Protein AF-A0A2P4XGN2-F1 (afdb_monomer_lite)

pLDDT: mean 80.54, std 13.46, range [43.53, 94.44]

Radius of gyration: 14.28 Å; chains: 1; bounding box: 38×36×32 Å

Foldseek 3Di:
DPCQPDVVDLFNDKDWDQDPPPRDIDIDGHNDPVCNLVVVVVVQVVVCVVVVDHAQEDEDADPDDDVVSVVVCVVRNHHYHHCVPPNPVPCPRVVVVD

Secondary structure (DSSP, 8-state):
--TTT---SS-SEEEEEE-TTT--EEEEEESSTTHHHHHHHHHHHHHHHHHTS---EEEE--SS--HHHHHHHHHTTPEEEEGGGT-GGG-HHHHHH-

Organism: NCBI:txid4796

Sequence (98 aa):
MDPGKHNRTRFTQILVVVDGFSRLIRTYPLKDKKATNGKLLQYIAWAERQMERKVKCVCLMVEESSGEMEAWYNLHGVEFVDLSKGASSLNLAERAIQ

Structure (mmCIF, N/CA/C/O backbone):
data_AF-A0A2P4XGN2-F1
#
_entry.id   AF-A0A2P4XGN2-F1
#
loop_
_atom_site.group_PDB
_atom_site.id
_atom_site.type_symbol
_atom_site.label_atom_id
_atom_site.label_alt_id
_atom_site.label_comp_id
_atom_site.label_asym_id
_atom_site.label_entity_id
_atom_site.label_seq_id
_atom_site.pdbx_PDB_ins_code
_atom_site.Cartn_x
_atom_site.Cartn_y
_atom_site.Cartn_z
_atom_site.occupancy
_atom_site.B_iso_or_equiv
_atom_site.auth_seq_id
_atom_site.auth_comp_id
_atom_site.auth_asym_id
_atom_site.auth_atom_id
_atom_site.pdbx_PDB_model_num
ATOM 1 N N . MET A 1 1 ? 22.289 -22.305 -9.069 1.00 43.53 1 MET A N 1
ATOM 2 C CA . MET A 1 1 ? 21.225 -21.638 -9.847 1.00 43.53 1 MET A CA 1
ATOM 3 C C . MET A 1 1 ? 20.880 -20.370 -9.096 1.00 43.53 1 MET A C 1
ATOM 5 O O . MET A 1 1 ? 20.372 -20.485 -7.995 1.00 43.53 1 MET A O 1
ATOM 9 N N . ASP A 1 2 ? 21.251 -19.204 -9.618 1.00 44.19 2 ASP A N 1
ATOM 10 C CA . ASP A 1 2 ? 20.850 -17.913 -9.047 1.00 44.19 2 ASP A CA 1
ATOM 11 C C . ASP A 1 2 ? 19.485 -17.549 -9.660 1.00 44.19 2 ASP A C 1
ATOM 13 O O . ASP A 1 2 ? 19.436 -17.274 -10.868 1.00 44.19 2 ASP A O 1
ATOM 17 N N . PRO A 1 3 ? 18.374 -17.618 -8.898 1.00 51.94 3 PRO A N 1
ATOM 18 C CA . PRO A 1 3 ? 17.035 -17.345 -9.420 1.00 51.94 3 PRO A CA 1
ATOM 19 C C . PRO A 1 3 ? 16.908 -15.926 -9.991 1.00 51.94 3 PRO A C 1
ATOM 21 O O . PRO A 1 3 ? 16.083 -15.697 -10.875 1.00 51.94 3 PRO A O 1
ATOM 24 N N . GLY A 1 4 ? 17.755 -14.988 -9.543 1.00 54.09 4 GLY A N 1
ATOM 25 C CA . GLY A 1 4 ? 17.763 -13.605 -10.017 1.00 54.09 4 GLY A CA 1
ATOM 26 C C . GLY A 1 4 ? 18.380 -13.425 -11.407 1.00 54.09 4 GLY A C 1
ATOM 27 O O . GLY A 1 4 ? 17.965 -12.539 -12.149 1.00 54.09 4 GLY A O 1
ATOM 28 N N . LYS A 1 5 ? 19.331 -14.281 -11.809 1.00 55.03 5 LYS A N 1
ATOM 29 C CA . LYS A 1 5 ? 20.078 -14.115 -13.075 1.00 55.03 5 LYS A CA 1
ATOM 30 C C . LYS A 1 5 ? 19.410 -14.726 -14.306 1.00 55.03 5 LYS A C 1
ATOM 32 O O . LYS A 1 5 ? 19.801 -14.403 -15.422 1.00 55.03 5 LYS A O 1
ATOM 37 N N . HIS A 1 6 ? 18.418 -15.599 -14.125 1.00 57.00 6 HIS A N 1
ATOM 38 C CA . HIS A 1 6 ? 17.772 -16.329 -15.226 1.00 57.00 6 HIS A CA 1
ATOM 39 C C . HIS A 1 6 ? 16.245 -16.334 -15.123 1.00 57.00 6 HIS A C 1
ATOM 41 O O . HIS A 1 6 ? 15.589 -17.276 -15.575 1.00 57.00 6 HIS A O 1
ATOM 47 N N . ASN A 1 7 ? 15.656 -15.292 -14.535 1.00 62.88 7 ASN A N 1
ATOM 48 C CA . ASN A 1 7 ? 14.213 -15.138 -14.568 1.00 62.88 7 ASN A CA 1
ATOM 49 C C . ASN A 1 7 ? 13.793 -14.871 -16.028 1.00 62.88 7 ASN A C 1
ATOM 51 O O . ASN A 1 7 ? 13.947 -13.766 -16.536 1.00 62.88 7 ASN A O 1
ATOM 55 N N . ARG A 1 8 ? 13.286 -15.892 -16.738 1.00 77.25 8 ARG A N 1
ATOM 56 C CA . ARG A 1 8 ? 12.808 -15.806 -18.140 1.00 77.25 8 ARG A CA 1
ATOM 57 C C . ARG A 1 8 ? 11.523 -14.977 -18.287 1.00 77.25 8 ARG A C 1
ATOM 59 O O . ARG A 1 8 ? 10.822 -15.077 -19.292 1.00 77.25 8 ARG A O 1
ATOM 66 N N . THR A 1 9 ? 11.175 -14.194 -17.272 1.00 81.56 9 THR A N 1
ATOM 67 C CA . THR A 1 9 ? 10.023 -13.303 -17.286 1.00 81.56 9 THR A CA 1
ATOM 68 C C . THR A 1 9 ? 10.479 -11.870 -17.521 1.00 81.56 9 THR A C 1
ATOM 70 O O . THR A 1 9 ? 11.606 -11.482 -17.239 1.00 81.56 9 THR A O 1
ATOM 73 N N . ARG A 1 10 ? 9.562 -11.048 -18.026 1.00 84.75 10 ARG A N 1
ATOM 74 C CA . ARG A 1 10 ? 9.775 -9.603 -18.201 1.00 84.75 10 ARG A CA 1
ATOM 75 C C . ARG A 1 10 ? 9.695 -8.804 -16.892 1.00 84.75 10 ARG A C 1
ATOM 77 O O . ARG A 1 10 ? 9.673 -7.578 -16.947 1.00 84.75 10 ARG A O 1
ATOM 84 N N . PHE A 1 11 ? 9.514 -9.475 -15.755 1.00 88.25 11 PHE A N 1
ATOM 85 C CA . PHE A 1 11 ? 9.300 -8.846 -14.457 1.00 88.25 11 PHE A CA 1
ATOM 86 C C . PHE A 1 11 ? 10.581 -8.932 -13.638 1.00 88.25 11 PHE A C 1
ATOM 88 O O . PHE A 1 11 ? 11.206 -9.985 -13.551 1.00 88.25 11 PHE A O 1
ATOM 95 N N . THR A 1 12 ? 10.960 -7.811 -13.043 1.00 86.88 12 THR A N 1
ATOM 96 C CA . THR A 1 12 ? 12.217 -7.655 -12.303 1.00 86.88 12 THR A CA 1
ATOM 97 C C . THR A 1 12 ? 12.019 -7.806 -10.798 1.00 86.88 12 THR A C 1
ATOM 99 O O . THR A 1 12 ? 12.978 -8.051 -10.078 1.00 86.88 12 THR A O 1
ATOM 102 N N . GLN A 1 13 ? 10.776 -7.698 -10.322 1.00 85.94 13 GLN A N 1
ATOM 103 C CA . GLN A 1 13 ? 10.417 -7.785 -8.906 1.00 85.94 13 GLN A CA 1
ATOM 104 C C . GLN A 1 13 ? 8.933 -8.154 -8.741 1.00 85.94 13 GLN A C 1
ATOM 106 O O . GLN A 1 13 ? 8.135 -8.063 -9.683 1.00 85.94 13 GLN A O 1
ATOM 111 N N . ILE A 1 14 ? 8.552 -8.495 -7.512 1.00 87.44 14 ILE A N 1
ATOM 112 C CA . ILE A 1 14 ? 7.166 -8.739 -7.116 1.00 87.44 14 ILE A CA 1
ATOM 113 C C . ILE A 1 14 ? 6.849 -7.830 -5.930 1.00 87.44 14 ILE A C 1
ATOM 115 O O . ILE A 1 14 ? 7.538 -7.873 -4.917 1.00 87.44 14 ILE A O 1
ATOM 119 N N . LEU A 1 15 ? 5.792 -7.027 -6.050 1.00 88.62 15 LEU A N 1
ATOM 120 C CA . LEU A 1 15 ? 5.196 -6.342 -4.907 1.00 88.62 15 LEU A CA 1
ATOM 121 C C . LEU A 1 15 ? 4.202 -7.291 -4.239 1.00 88.62 15 LEU A C 1
ATOM 123 O O . LEU A 1 15 ? 3.251 -7.740 -4.881 1.00 88.62 15 LEU A O 1
ATOM 127 N N . VAL A 1 16 ? 4.410 -7.564 -2.957 1.00 89.75 16 VAL A N 1
ATOM 128 C CA . VAL A 1 16 ? 3.494 -8.347 -2.125 1.00 89.75 16 VAL A CA 1
ATOM 129 C C . VAL A 1 16 ? 2.782 -7.396 -1.174 1.00 89.75 16 VAL A C 1
ATOM 131 O O . VAL A 1 16 ? 3.420 -6.661 -0.428 1.00 89.75 16 VAL A O 1
ATOM 134 N N . VAL A 1 17 ? 1.453 -7.402 -1.219 1.00 91.00 17 VAL A N 1
ATOM 135 C CA . VAL A 1 17 ? 0.592 -6.637 -0.320 1.00 91.00 17 VAL A CA 1
ATOM 136 C C . VAL A 1 17 ? -0.149 -7.618 0.569 1.00 91.00 17 VAL A C 1
ATOM 138 O O . VAL A 1 17 ? -0.836 -8.510 0.069 1.00 91.00 17 VAL A O 1
ATOM 141 N N . VAL A 1 18 ? -0.019 -7.439 1.881 1.00 91.06 18 VAL A N 1
ATOM 142 C CA . VAL A 1 18 ? -0.773 -8.201 2.877 1.00 91.06 18 VAL A CA 1
ATOM 143 C C . VAL A 1 18 ? -1.767 -7.270 3.543 1.00 91.06 18 VAL A C 1
ATOM 145 O O . VAL A 1 18 ? -1.390 -6.282 4.171 1.00 91.06 18 VAL A O 1
ATOM 148 N N . ASP A 1 19 ? -3.046 -7.593 3.412 1.00 90.25 19 ASP A N 1
ATOM 149 C CA . ASP A 1 19 ? -4.113 -6.835 4.039 1.00 90.25 19 ASP A CA 1
ATOM 150 C C . ASP A 1 19 ? -4.164 -7.118 5.545 1.00 90.25 19 ASP A C 1
ATOM 152 O O . ASP A 1 19 ? -4.442 -8.239 5.978 1.00 90.25 19 ASP A O 1
ATOM 156 N N . GLY A 1 20 ? -3.906 -6.098 6.363 1.00 87.75 20 GLY A N 1
ATOM 157 C CA . GLY A 1 20 ? -3.902 -6.244 7.819 1.00 87.75 20 GLY A CA 1
ATOM 158 C C . GLY A 1 20 ? -5.269 -6.608 8.414 1.00 87.75 20 GLY A C 1
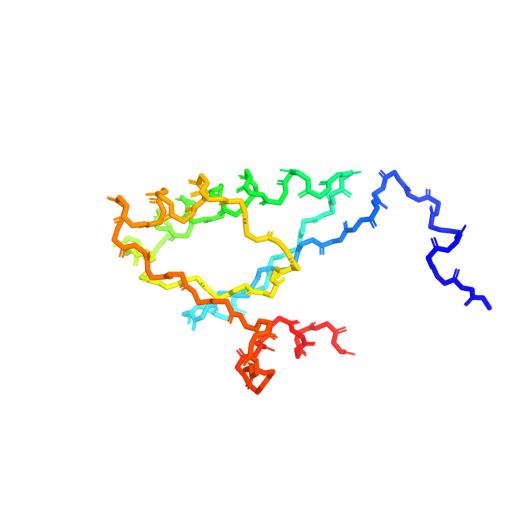ATOM 159 O O . GLY A 1 20 ? -5.316 -7.181 9.502 1.00 87.75 20 GLY A O 1
ATOM 160 N N . PHE A 1 21 ? -6.368 -6.311 7.711 1.00 86.94 21 PHE A N 1
ATOM 161 C CA . PHE A 1 21 ? -7.728 -6.572 8.180 1.00 86.94 21 PHE A CA 1
ATOM 162 C C . PHE A 1 21 ? -8.238 -7.940 7.715 1.00 86.94 21 PHE A C 1
ATOM 164 O O . PHE A 1 21 ? -8.592 -8.784 8.534 1.00 86.94 21 PHE A O 1
ATOM 171 N N . SER A 1 22 ? -8.242 -8.178 6.405 1.00 88.50 22 SER A N 1
ATOM 172 C CA . SER A 1 22 ? -8.792 -9.394 5.790 1.00 88.50 22 SER A CA 1
ATOM 173 C C . SER A 1 22 ? -7.806 -10.552 5.686 1.00 88.50 22 SER A C 1
ATOM 175 O O . SER A 1 22 ? -8.217 -11.661 5.357 1.00 88.50 22 SER A O 1
ATOM 177 N N . ARG A 1 23 ? -6.510 -10.311 5.929 1.00 88.69 23 ARG A N 1
ATOM 178 C CA . ARG A 1 23 ? -5.416 -11.267 5.676 1.00 88.69 23 ARG A CA 1
ATOM 179 C C . ARG A 1 23 ? -5.289 -11.694 4.211 1.00 88.69 23 ARG A C 1
ATOM 181 O O . ARG A 1 23 ? -4.552 -12.632 3.916 1.00 88.69 23 ARG A O 1
ATOM 188 N N . LEU A 1 24 ? -5.957 -10.997 3.289 1.00 90.19 24 LEU A N 1
ATOM 189 C CA . LEU A 1 24 ? -5.801 -11.229 1.861 1.00 90.19 24 LEU A CA 1
ATOM 190 C C . LEU A 1 24 ? -4.377 -10.868 1.432 1.00 90.19 24 LEU A C 1
ATOM 192 O O . LEU A 1 24 ? -3.886 -9.776 1.717 1.00 90.19 24 LEU A O 1
ATOM 196 N N . ILE A 1 25 ? -3.739 -11.779 0.704 1.00 91.62 25 ILE A N 1
ATOM 197 C CA . ILE A 1 25 ? -2.433 -11.549 0.093 1.00 91.62 25 ILE A CA 1
ATOM 198 C C . ILE A 1 25 ? -2.655 -11.280 -1.392 1.00 91.62 25 ILE A C 1
ATOM 200 O O . ILE A 1 25 ? -3.284 -12.077 -2.092 1.00 91.62 25 ILE A O 1
ATOM 204 N N . ARG A 1 26 ? -2.134 -10.156 -1.886 1.00 93.12 26 ARG A N 1
ATOM 205 C CA . ARG A 1 26 ? -2.089 -9.846 -3.318 1.00 93.12 26 ARG A CA 1
ATOM 206 C C . ARG A 1 26 ? -0.659 -9.662 -3.781 1.00 93.12 26 ARG A C 1
ATOM 208 O O . ARG A 1 26 ? 0.122 -8.960 -3.148 1.00 93.12 26 ARG A O 1
ATOM 215 N N . THR A 1 27 ? -0.341 -10.255 -4.924 1.00 92.44 27 THR A N 1
ATOM 216 C CA . THR A 1 27 ? 0.974 -10.140 -5.550 1.00 92.44 27 THR A CA 1
ATOM 217 C C . THR A 1 27 ? 0.864 -9.435 -6.896 1.00 92.44 27 THR A C 1
ATOM 219 O O . THR A 1 27 ? -0.057 -9.665 -7.682 1.00 92.44 27 THR A O 1
ATOM 222 N N . TYR A 1 28 ? 1.815 -8.545 -7.162 1.00 91.75 28 TYR A N 1
ATOM 223 C CA . TYR A 1 28 ? 1.891 -7.766 -8.389 1.00 91.75 28 TYR A CA 1
ATOM 224 C C . TYR A 1 28 ? 3.277 -7.942 -9.008 1.00 91.75 28 TYR A C 1
ATOM 226 O O . TYR A 1 28 ? 4.249 -7.400 -8.483 1.00 91.75 28 TYR A O 1
ATOM 234 N N . PRO A 1 29 ? 3.398 -8.668 -10.131 1.00 91.31 29 PRO A N 1
ATOM 235 C CA . PRO A 1 29 ? 4.633 -8.704 -10.903 1.00 91.31 29 PRO A CA 1
ATOM 236 C C . PRO A 1 29 ? 4.900 -7.325 -11.517 1.00 91.31 29 PRO A C 1
ATOM 238 O O . PRO A 1 29 ? 4.055 -6.787 -12.240 1.00 91.31 29 PRO A O 1
ATOM 241 N N . LEU A 1 30 ? 6.068 -6.742 -11.245 1.00 89.75 30 LEU A N 1
ATOM 242 C CA . LEU A 1 30 ? 6.426 -5.401 -11.711 1.00 89.75 30 LEU A CA 1
ATOM 243 C C . LEU A 1 30 ? 7.622 -5.454 -12.662 1.00 89.75 30 LEU A C 1
ATOM 245 O O . LEU A 1 30 ? 8.534 -6.263 -12.507 1.00 89.75 30 LEU A O 1
ATOM 249 N N . LYS A 1 31 ? 7.609 -4.569 -13.662 1.00 88.94 31 LYS A N 1
ATOM 250 C CA . LYS A 1 31 ? 8.724 -4.397 -14.606 1.00 88.94 31 LYS A CA 1
ATOM 251 C C . LYS A 1 31 ? 9.788 -3.410 -14.099 1.00 88.94 31 LYS A C 1
ATOM 253 O O . LYS A 1 31 ? 10.933 -3.503 -14.520 1.00 88.94 31 LYS A O 1
ATOM 258 N N . ASP A 1 32 ? 9.405 -2.480 -13.220 1.00 84.81 32 ASP A N 1
ATOM 259 C CA . ASP A 1 32 ? 10.245 -1.387 -12.704 1.00 84.81 32 ASP A CA 1
ATOM 260 C C . ASP A 1 32 ? 9.828 -1.027 -11.261 1.00 84.81 32 ASP A C 1
ATOM 262 O O . ASP A 1 32 ? 8.627 -1.019 -10.964 1.00 84.81 32 ASP A O 1
ATOM 266 N N . LYS A 1 33 ? 10.795 -0.732 -10.371 1.00 81.00 33 LYS A N 1
ATOM 267 C CA . LYS A 1 33 ? 10.621 -0.269 -8.969 1.00 81.00 33 LYS A CA 1
ATOM 268 C C . LYS A 1 33 ? 9.697 0.942 -8.872 1.00 81.00 33 LYS A C 1
ATOM 270 O O . LYS A 1 33 ? 8.880 1.012 -7.960 1.00 81.00 33 LYS A O 1
ATOM 275 N N . LYS A 1 34 ? 9.714 1.828 -9.868 1.00 83.75 34 LYS A N 1
ATOM 276 C CA . LYS A 1 34 ? 8.836 3.008 -9.929 1.00 83.75 34 LYS A CA 1
ATOM 277 C C . LYS A 1 34 ? 7.346 2.656 -10.021 1.00 83.75 34 LYS A C 1
ATOM 279 O O . LYS A 1 34 ? 6.501 3.441 -9.599 1.00 83.75 34 LYS A O 1
ATOM 284 N N . ALA A 1 35 ? 6.999 1.468 -10.527 1.00 86.38 35 ALA A N 1
ATOM 285 C CA . ALA A 1 35 ? 5.606 1.032 -10.644 1.00 86.38 35 ALA A CA 1
ATOM 286 C C . ALA A 1 35 ? 4.963 0.652 -9.295 1.00 86.38 35 ALA A C 1
ATOM 288 O O . ALA A 1 35 ? 3.734 0.562 -9.216 1.00 86.38 35 ALA A O 1
ATOM 289 N N . THR A 1 36 ? 5.767 0.441 -8.246 1.00 86.12 36 THR A N 1
ATOM 290 C CA . THR A 1 36 ? 5.307 0.058 -6.903 1.00 86.12 36 THR A CA 1
ATOM 291 C C . THR A 1 36 ? 4.287 1.047 -6.356 1.00 86.12 36 THR A C 1
ATOM 293 O O . THR A 1 36 ? 3.203 0.639 -5.940 1.00 86.12 36 THR A O 1
ATOM 296 N N . ASN A 1 37 ? 4.580 2.348 -6.446 1.00 87.00 37 ASN A N 1
ATOM 297 C CA . ASN A 1 37 ? 3.727 3.380 -5.866 1.00 87.00 37 ASN A CA 1
ATOM 298 C C . ASN A 1 37 ? 2.331 3.394 -6.494 1.00 87.00 37 ASN A C 1
ATOM 300 O O . ASN A 1 37 ? 1.321 3.332 -5.795 1.00 87.00 37 ASN A O 1
ATOM 304 N N . GLY A 1 38 ? 2.268 3.380 -7.828 1.00 89.12 38 GLY A N 1
ATOM 305 C CA . GLY A 1 38 ? 0.995 3.334 -8.546 1.00 89.12 38 GLY A CA 1
ATOM 306 C C . GLY A 1 38 ? 0.174 2.087 -8.209 1.00 89.12 38 GLY A C 1
ATOM 307 O O . GLY A 1 38 ? -1.051 2.160 -8.119 1.00 89.12 38 GLY A O 1
ATOM 308 N N . LYS A 1 39 ? 0.829 0.942 -7.974 1.00 91.25 39 LYS A N 1
ATOM 309 C CA . LYS A 1 39 ? 0.144 -0.301 -7.591 1.00 91.25 39 LYS A CA 1
ATOM 310 C C . LYS A 1 39 ? -0.361 -0.289 -6.154 1.00 91.25 39 LYS A C 1
ATOM 312 O O . LYS A 1 39 ? -1.473 -0.759 -5.923 1.00 91.25 39 LYS A O 1
ATOM 317 N N . LEU A 1 40 ? 0.392 0.292 -5.225 1.00 90.00 40 LEU A N 1
ATOM 318 C CA . LEU A 1 40 ? -0.054 0.499 -3.847 1.00 90.00 40 LEU A CA 1
ATOM 319 C C . LEU A 1 40 ? -1.280 1.407 -3.777 1.00 90.00 40 LEU A C 1
ATOM 321 O O . LEU A 1 40 ? -2.272 1.027 -3.164 1.00 90.00 40 LEU A O 1
ATOM 325 N N . LEU A 1 41 ? -1.267 2.548 -4.470 1.00 91.25 41 LEU A N 1
ATOM 326 C CA . LEU A 1 41 ? -2.420 3.456 -4.506 1.00 91.25 41 LEU A CA 1
ATOM 327 C C . LEU A 1 41 ? -3.658 2.787 -5.123 1.00 91.25 41 LEU A C 1
ATOM 329 O O . LEU A 1 41 ? -4.765 2.923 -4.604 1.00 91.25 41 LEU A O 1
ATOM 333 N N . GLN A 1 42 ? -3.473 2.006 -6.195 1.00 93.69 42 GLN A N 1
ATOM 334 C CA . GLN A 1 42 ? -4.548 1.194 -6.777 1.00 93.69 42 GLN A CA 1
ATOM 335 C C . GLN A 1 42 ? -5.101 0.171 -5.778 1.00 93.69 42 GLN A C 1
ATOM 337 O O . GLN A 1 42 ? -6.316 -0.022 -5.717 1.00 93.69 42 GLN A O 1
ATOM 342 N N . TYR A 1 43 ? -4.230 -0.479 -5.000 1.00 93.19 43 TYR A N 1
ATOM 343 C CA . TYR A 1 43 ? -4.655 -1.419 -3.969 1.00 93.19 43 TYR A CA 1
ATOM 344 C C . TYR A 1 43 ? -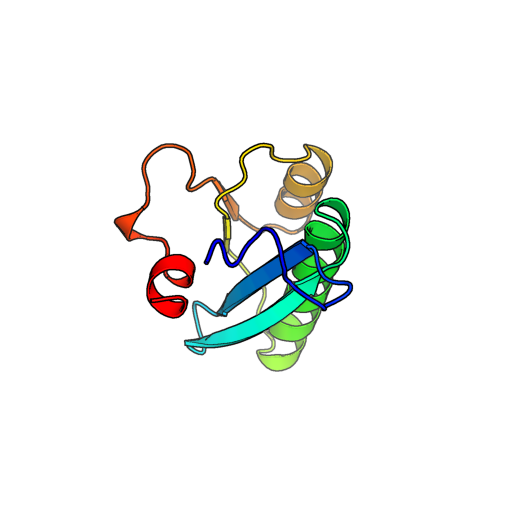5.434 -0.716 -2.856 1.00 93.19 43 TYR A C 1
ATOM 346 O O . TYR A 1 43 ? -6.517 -1.179 -2.516 1.00 93.19 43 TYR A O 1
ATOM 354 N N . ILE A 1 44 ? -4.931 0.409 -2.337 1.00 92.94 44 ILE A N 1
ATOM 355 C CA . ILE A 1 44 ? -5.598 1.197 -1.290 1.00 92.94 44 ILE A CA 1
ATOM 356 C C . ILE A 1 44 ? -7.002 1.583 -1.754 1.00 92.94 44 ILE A C 1
ATOM 358 O O . ILE A 1 44 ? -7.978 1.263 -1.084 1.00 92.94 44 ILE A O 1
ATOM 362 N N . ALA A 1 45 ? -7.130 2.164 -2.950 1.00 93.62 45 ALA A N 1
ATOM 363 C CA . ALA A 1 45 ? -8.430 2.543 -3.498 1.00 93.62 45 ALA A CA 1
ATOM 364 C C . ALA A 1 45 ? -9.382 1.346 -3.670 1.00 93.62 45 ALA A C 1
ATOM 366 O O . ALA A 1 45 ? -10.589 1.485 -3.476 1.00 93.62 45 ALA A O 1
ATOM 367 N N . TRP A 1 46 ? -8.865 0.169 -4.039 1.00 94.44 46 TRP A N 1
ATOM 368 C CA . TRP A 1 46 ? -9.662 -1.056 -4.097 1.00 94.44 46 TRP A CA 1
ATOM 369 C C . TRP A 1 46 ? -10.102 -1.507 -2.697 1.00 94.44 46 TRP A C 1
ATOM 371 O O . TRP A 1 46 ? -11.291 -1.740 -2.495 1.00 94.44 46 TRP A O 1
ATOM 381 N N . ALA A 1 47 ? -9.185 -1.577 -1.731 1.00 93.12 47 ALA A N 1
ATOM 382 C CA . ALA A 1 47 ? -9.458 -2.030 -0.369 1.00 93.12 47 ALA A CA 1
ATOM 383 C C . ALA A 1 47 ? -10.495 -1.139 0.329 1.00 93.12 47 ALA A C 1
ATOM 385 O O . ALA A 1 47 ? -11.441 -1.650 0.928 1.00 93.12 47 ALA A O 1
ATOM 386 N N . GLU A 1 48 ? -10.382 0.183 0.168 1.00 93.69 48 GLU A N 1
ATOM 387 C CA . GLU A 1 48 ? -11.344 1.132 0.733 1.00 93.69 48 GLU A CA 1
ATOM 388 C C . GLU A 1 48 ? -12.757 0.936 0.183 1.00 93.69 48 GLU A C 1
ATOM 390 O O . GLU A 1 48 ? -13.728 1.008 0.934 1.00 93.69 48 GLU A O 1
ATOM 395 N N . ARG A 1 49 ? -12.877 0.649 -1.119 1.00 93.69 49 ARG A N 1
ATOM 396 C CA . ARG A 1 49 ? -14.171 0.377 -1.760 1.00 93.69 49 ARG A CA 1
ATOM 397 C C . ARG A 1 49 ? -14.763 -0.957 -1.333 1.00 93.69 49 ARG A C 1
ATOM 399 O O . ARG A 1 49 ? -15.973 -1.061 -1.223 1.00 93.69 49 ARG A O 1
ATOM 406 N N . GLN A 1 50 ? -13.936 -1.984 -1.149 1.00 91.12 50 GLN A N 1
ATOM 407 C CA . GLN A 1 50 ? -14.426 -3.311 -0.766 1.00 91.12 50 GLN A CA 1
ATOM 408 C C . GLN A 1 50 ? -14.903 -3.369 0.678 1.00 91.12 50 GLN A C 1
ATOM 410 O O . GLN A 1 50 ? -15.842 -4.095 0.977 1.00 91.12 50 GLN A O 1
ATOM 415 N N . MET A 1 51 ? -14.230 -2.640 1.565 1.00 86.31 51 MET A N 1
ATOM 416 C CA . MET A 1 51 ? -14.482 -2.712 3.001 1.00 86.31 51 MET A CA 1
ATOM 417 C C . MET A 1 51 ? -15.331 -1.553 3.520 1.00 86.31 51 MET A C 1
ATOM 419 O O . MET A 1 51 ? -15.593 -1.515 4.718 1.00 86.31 51 MET A O 1
ATOM 423 N N . GLU A 1 52 ? -15.687 -0.591 2.658 1.00 89.88 52 GLU A N 1
ATOM 424 C CA . GLU A 1 52 ? -16.335 0.686 3.011 1.00 89.88 52 GLU A CA 1
ATOM 425 C C . GLU A 1 52 ? -15.631 1.408 4.175 1.00 89.88 52 GLU A C 1
ATOM 427 O O . GLU A 1 52 ? -16.236 2.079 5.012 1.00 89.88 52 GLU A O 1
ATOM 432 N N . ARG A 1 53 ? -14.305 1.246 4.255 1.00 89.50 53 ARG A N 1
ATOM 433 C CA . ARG A 1 53 ? -13.470 1.715 5.364 1.00 89.50 53 ARG A CA 1
ATOM 434 C C . ARG A 1 53 ? -12.165 2.273 4.839 1.00 89.50 53 ARG A C 1
ATOM 436 O O . ARG A 1 53 ? -11.519 1.665 3.995 1.00 89.50 53 ARG A O 1
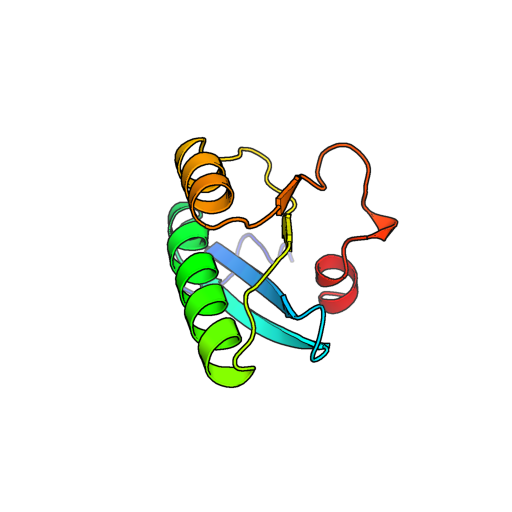ATOM 443 N N . LYS A 1 54 ? -11.752 3.409 5.393 1.00 92.62 54 LYS A N 1
ATOM 444 C CA . LYS A 1 54 ? -10.473 4.038 5.063 1.00 92.62 54 LYS A CA 1
ATOM 445 C C . LYS A 1 54 ? -9.293 3.199 5.533 1.00 92.62 54 LYS A C 1
ATOM 447 O O . LYS A 1 54 ? -9.303 2.679 6.655 1.00 92.62 54 LYS A O 1
ATOM 452 N N . VAL A 1 55 ? -8.272 3.103 4.684 1.00 92.19 55 VAL A N 1
ATOM 453 C CA . VAL A 1 55 ? -6.977 2.555 5.092 1.00 92.19 55 VAL A CA 1
ATOM 454 C C . VAL A 1 55 ? -6.344 3.562 6.043 1.00 92.19 55 VAL A C 1
ATOM 456 O O . VAL A 1 55 ? -6.290 4.746 5.742 1.00 92.19 55 VAL A O 1
ATOM 459 N N . LYS A 1 56 ? -5.904 3.100 7.214 1.00 92.81 56 LYS A N 1
ATOM 460 C CA . LYS A 1 56 ? -5.330 3.979 8.245 1.00 92.81 56 LYS A CA 1
ATOM 461 C C . LYS A 1 56 ? -3.813 3.953 8.295 1.00 92.81 56 LYS A C 1
ATOM 463 O O . LYS A 1 56 ? -3.222 4.909 8.767 1.00 92.81 56 LYS A O 1
ATOM 468 N N . CYS A 1 57 ? -3.203 2.854 7.868 1.00 89.75 57 CYS A N 1
ATOM 469 C CA . CYS A 1 57 ? -1.781 2.620 8.041 1.00 89.75 57 CYS A CA 1
ATOM 470 C C . CYS A 1 57 ? -1.251 1.784 6.877 1.00 89.75 57 CYS A C 1
ATOM 472 O O . CYS A 1 57 ? -1.902 0.825 6.448 1.00 89.75 57 CYS A O 1
ATOM 474 N N . VAL A 1 58 ? -0.077 2.155 6.377 1.00 88.81 58 VAL A N 1
ATOM 475 C CA . VAL A 1 58 ? 0.691 1.408 5.386 1.00 88.81 58 VAL A CA 1
ATOM 476 C C . VAL A 1 58 ? 2.092 1.192 5.939 1.00 88.81 58 VAL A C 1
ATOM 478 O O . VAL A 1 58 ? 2.832 2.147 6.163 1.00 88.81 58 VAL A O 1
ATOM 481 N N . CYS A 1 59 ? 2.465 -0.075 6.106 1.00 85.62 59 CYS A N 1
ATOM 482 C CA . CYS A 1 59 ? 3.810 -0.468 6.504 1.00 85.62 59 CYS A CA 1
ATOM 483 C C . CYS A 1 59 ? 4.579 -0.962 5.278 1.00 85.62 59 CYS A C 1
ATOM 485 O O . CYS A 1 59 ? 4.135 -1.899 4.610 1.00 85.62 59 CYS A O 1
ATOM 487 N N . LEU A 1 60 ? 5.727 -0.358 4.978 1.00 80.38 60 LEU A N 1
ATOM 488 C CA . LEU A 1 60 ? 6.569 -0.742 3.844 1.00 80.38 60 LEU A CA 1
ATOM 489 C C . LEU A 1 60 ? 8.031 -0.797 4.270 1.00 80.38 60 LEU A C 1
ATOM 491 O O . LEU A 1 60 ? 8.503 0.047 5.023 1.00 80.38 60 LEU A O 1
ATOM 495 N N . MET A 1 61 ? 8.760 -1.773 3.736 1.00 74.56 61 MET A N 1
ATOM 496 C CA . MET A 1 61 ? 10.217 -1.765 3.757 1.00 74.56 61 MET A CA 1
ATOM 497 C C . MET A 1 61 ? 10.688 -1.143 2.444 1.00 74.56 61 MET A C 1
ATOM 499 O O . MET A 1 61 ? 10.661 -1.790 1.396 1.00 74.56 61 MET A O 1
ATOM 503 N N . VAL A 1 62 ? 11.047 0.136 2.482 1.00 67.19 62 VAL A N 1
ATOM 504 C CA . VAL A 1 62 ? 11.595 0.852 1.326 1.00 67.19 62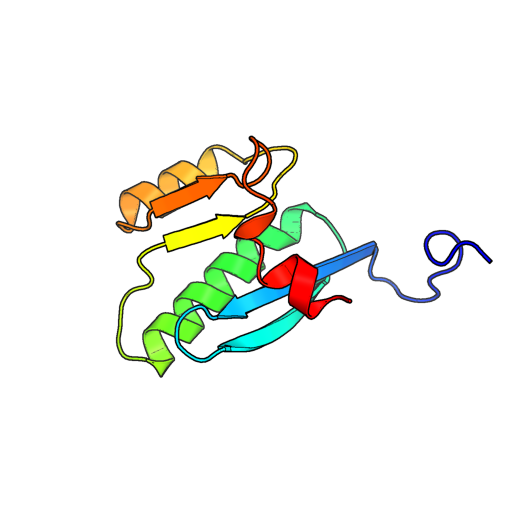 VAL A CA 1
ATOM 505 C C . VAL A 1 62 ? 13.040 1.213 1.625 1.00 67.19 62 VAL A C 1
ATOM 507 O O . VAL A 1 62 ? 13.332 1.765 2.674 1.00 67.19 62 VAL A O 1
ATOM 510 N N . GLU A 1 63 ? 13.942 0.916 0.690 1.00 58.16 63 GLU A N 1
ATOM 511 C CA . GLU A 1 63 ? 15.319 1.432 0.745 1.00 58.16 63 GLU A CA 1
ATOM 512 C C . GLU A 1 63 ? 15.360 2.949 0.512 1.00 58.16 63 GLU A C 1
ATOM 514 O O . GLU A 1 63 ? 16.243 3.625 1.022 1.00 58.16 63 GLU A O 1
ATOM 519 N N . GLU A 1 64 ? 14.384 3.485 -0.231 1.00 54.25 64 GLU A N 1
ATOM 520 C CA . GLU A 1 64 ? 14.184 4.918 -0.446 1.00 54.25 64 GLU A CA 1
ATOM 521 C C . GLU A 1 64 ? 12.680 5.208 -0.514 1.00 54.25 64 GLU A C 1
ATOM 523 O O . GLU A 1 64 ? 11.974 4.694 -1.390 1.00 54.25 64 GLU A O 1
ATOM 528 N N . SER A 1 65 ? 12.168 6.022 0.412 1.00 58.31 65 SER A N 1
ATOM 529 C CA . SER A 1 65 ? 10.825 6.586 0.298 1.00 58.31 65 SER A CA 1
ATOM 530 C C . SER A 1 65 ? 10.859 7.744 -0.703 1.00 58.31 65 SER A C 1
ATOM 532 O O . SER A 1 65 ? 11.643 8.683 -0.577 1.00 58.31 65 SER A O 1
ATOM 534 N N . SER A 1 66 ? 9.999 7.717 -1.726 1.00 64.00 66 SER A N 1
ATOM 535 C CA . SER A 1 66 ? 9.773 8.932 -2.514 1.00 64.00 66 SER A CA 1
ATOM 536 C C . SER A 1 66 ? 8.970 9.903 -1.648 1.00 64.00 66 SER A C 1
ATOM 538 O O . SER A 1 66 ? 7.843 9.564 -1.280 1.00 64.00 66 SER A O 1
ATOM 540 N N . GLY A 1 67 ? 9.490 11.098 -1.358 1.00 70.06 67 GLY A N 1
ATOM 541 C CA . GLY A 1 67 ? 8.783 12.100 -0.538 1.00 70.06 67 GLY A CA 1
ATOM 542 C C . GLY A 1 67 ? 7.367 12.438 -1.040 1.00 70.06 67 GLY A C 1
ATOM 543 O O . GLY A 1 67 ? 6.488 12.779 -0.254 1.00 70.06 67 GLY A O 1
ATOM 544 N N . GLU A 1 68 ? 7.100 12.245 -2.335 1.00 75.56 68 GLU A N 1
ATOM 545 C CA . GLU A 1 68 ? 5.766 12.378 -2.941 1.00 75.56 68 GLU A CA 1
ATOM 546 C C . GLU A 1 68 ? 4.720 11.414 -2.349 1.00 75.56 68 GLU A C 1
ATOM 548 O O . GLU A 1 68 ? 3.559 11.782 -2.174 1.00 75.56 68 GLU A O 1
ATOM 553 N N . MET A 1 69 ? 5.122 10.183 -2.017 1.00 79.38 69 MET A N 1
ATOM 554 C CA . MET A 1 69 ? 4.232 9.175 -1.427 1.00 79.38 69 MET A CA 1
ATOM 555 C C . MET A 1 69 ? 3.867 9.539 0.007 1.00 79.38 69 MET A C 1
ATOM 557 O O . MET A 1 69 ? 2.708 9.443 0.396 1.00 79.38 69 MET A O 1
ATOM 561 N N . GLU A 1 70 ? 4.849 10.000 0.775 1.00 81.00 70 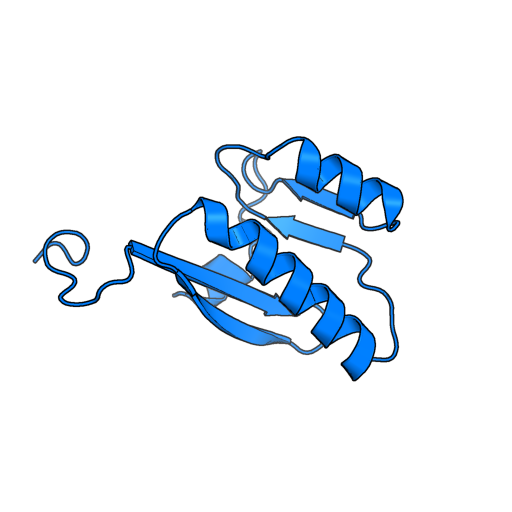GLU A N 1
ATOM 562 C CA . GLU A 1 70 ? 4.644 10.439 2.152 1.00 81.00 70 GLU A CA 1
ATOM 563 C C . GLU A 1 70 ? 3.690 11.640 2.215 1.00 81.00 70 GLU A C 1
ATOM 565 O O . GLU A 1 70 ? 2.747 11.647 3.006 1.00 81.00 70 GLU A O 1
ATOM 570 N N . ALA A 1 71 ? 3.849 12.605 1.302 1.00 86.31 71 ALA A N 1
ATOM 571 C CA . ALA A 1 71 ? 2.916 13.720 1.160 1.00 86.31 71 ALA A CA 1
ATOM 572 C C . ALA A 1 71 ? 1.488 13.250 0.824 1.00 86.31 71 ALA A C 1
ATOM 574 O O . ALA A 1 71 ? 0.522 13.756 1.400 1.00 86.31 71 ALA A O 1
ATOM 575 N N . TRP A 1 72 ? 1.340 12.264 -0.070 1.00 89.31 72 TRP A N 1
ATOM 576 C CA . TRP A 1 72 ? 0.031 11.698 -0.402 1.00 89.31 72 TRP A CA 1
ATOM 577 C C . TRP A 1 72 ? -0.613 11.004 0.803 1.00 89.31 72 TRP A C 1
ATOM 579 O O . TRP A 1 72 ? -1.790 11.248 1.077 1.00 89.31 72 TRP A O 1
ATOM 589 N N . TYR A 1 73 ? 0.145 10.187 1.541 1.00 88.56 73 TYR A N 1
ATOM 590 C CA . TYR A 1 73 ? -0.346 9.487 2.730 1.00 88.56 73 TYR A CA 1
ATOM 591 C C . TYR A 1 73 ? -0.832 10.469 3.797 1.00 88.56 73 TYR A C 1
ATOM 593 O O . TYR A 1 73 ? -1.972 10.358 4.253 1.00 88.56 73 TYR A O 1
ATOM 601 N N . ASN A 1 74 ? -0.034 11.497 4.093 1.00 87.56 74 ASN A N 1
ATOM 602 C CA . ASN A 1 74 ? -0.397 12.545 5.045 1.00 87.56 74 ASN A CA 1
ATOM 603 C C . ASN A 1 74 ? -1.676 13.287 4.630 1.00 87.56 74 ASN A C 1
ATOM 605 O O . ASN A 1 74 ? -2.570 13.480 5.453 1.00 87.56 74 ASN A O 1
ATOM 609 N N . LEU A 1 75 ? -1.809 13.643 3.346 1.00 91.19 75 LEU A N 1
ATOM 610 C CA . LEU A 1 75 ? -3.011 14.301 2.822 1.00 91.19 75 LEU A CA 1
ATOM 611 C C . LEU A 1 75 ? -4.274 13.433 2.965 1.00 91.19 75 LEU A C 1
ATOM 613 O O . LEU A 1 75 ? -5.369 13.962 3.143 1.00 91.19 75 LEU A O 1
ATOM 617 N N . HIS A 1 76 ? -4.131 12.109 2.890 1.00 89.81 76 HIS A N 1
ATOM 618 C CA . HIS A 1 76 ? -5.245 11.160 2.960 1.00 89.81 76 HIS A CA 1
ATOM 619 C C . HIS A 1 76 ? -5.475 10.594 4.370 1.00 89.81 76 HIS A C 1
ATOM 621 O O . HIS A 1 76 ? -6.347 9.742 4.543 1.00 89.81 76 HIS A O 1
ATOM 627 N N . GLY A 1 77 ? -4.729 11.067 5.377 1.00 91.69 77 GLY A N 1
ATOM 628 C CA . GLY A 1 77 ? -4.828 10.581 6.756 1.00 91.69 77 GLY A CA 1
ATOM 629 C C . GLY A 1 77 ? -4.366 9.131 6.925 1.00 91.69 77 GLY A C 1
ATOM 630 O O . GLY A 1 77 ? -4.861 8.427 7.805 1.00 91.69 77 GLY A O 1
ATOM 631 N N . VAL A 1 78 ? -3.457 8.678 6.061 1.00 92.06 78 VAL A N 1
ATOM 632 C CA . VAL A 1 78 ? -2.833 7.356 6.121 1.00 92.06 78 VAL A CA 1
ATOM 633 C C . VAL A 1 78 ? -1.489 7.498 6.828 1.00 92.06 78 VAL A C 1
ATOM 635 O O . VAL A 1 78 ? -0.628 8.251 6.388 1.00 92.06 78 VAL A O 1
ATOM 638 N N . GLU A 1 79 ? -1.290 6.763 7.914 1.00 90.00 79 GLU A N 1
ATOM 639 C CA . GLU A 1 79 ? 0.002 6.665 8.585 1.00 90.00 79 GLU A CA 1
ATOM 640 C C . GLU A 1 79 ? 0.965 5.825 7.738 1.00 90.00 79 GLU A C 1
ATOM 642 O O . GLU A 1 79 ? 0.652 4.694 7.360 1.00 90.00 79 GLU A O 1
ATOM 647 N N . PHE A 1 80 ? 2.142 6.366 7.438 1.00 86.69 80 PHE A N 1
ATOM 648 C CA . PHE A 1 80 ? 3.198 5.634 6.747 1.00 86.69 80 PHE A CA 1
ATOM 649 C C . PHE A 1 80 ? 4.257 5.165 7.746 1.00 86.69 80 PHE A C 1
ATOM 651 O O . PHE A 1 80 ? 4.865 5.977 8.440 1.00 86.69 80 PHE A O 1
ATOM 658 N N . VAL A 1 81 ? 4.494 3.853 7.794 1.00 84.38 81 VAL A N 1
ATOM 659 C CA . VAL A 1 81 ? 5.486 3.229 8.675 1.00 84.38 81 VAL A CA 1
ATOM 660 C C . VAL A 1 81 ? 6.596 2.609 7.832 1.00 84.38 81 VAL A C 1
ATOM 662 O O . VAL A 1 81 ? 6.389 1.618 7.126 1.00 84.38 81 VAL A O 1
ATOM 665 N N . ASP A 1 82 ? 7.791 3.185 7.934 1.00 80.94 82 ASP A N 1
ATOM 666 C CA . ASP A 1 82 ? 9.004 2.658 7.313 1.00 80.94 82 ASP A CA 1
ATOM 667 C C . ASP A 1 82 ? 9.615 1.546 8.180 1.00 80.94 82 ASP A C 1
ATOM 669 O O . ASP A 1 82 ? 10.186 1.790 9.246 1.00 80.94 82 ASP A O 1
ATOM 673 N N . LEU A 1 83 ? 9.492 0.302 7.714 1.00 76.62 83 LEU A N 1
ATOM 674 C CA . LEU A 1 83 ? 9.971 -0.886 8.422 1.00 76.62 83 LEU A CA 1
ATOM 675 C C . LEU A 1 83 ? 11.489 -1.104 8.293 1.00 76.62 83 LEU A C 1
ATOM 677 O O . LEU A 1 83 ? 12.034 -1.951 9.006 1.00 76.62 83 LEU A O 1
ATOM 681 N N . SER A 1 84 ? 12.186 -0.344 7.436 1.00 70.62 84 SER A N 1
ATOM 682 C CA . SER A 1 84 ? 13.640 -0.475 7.234 1.00 70.62 84 SER A CA 1
ATOM 683 C C . SER A 1 84 ? 14.459 -0.104 8.482 1.00 70.62 84 SER A C 1
ATOM 685 O O . SER A 1 84 ? 15.581 -0.578 8.654 1.00 70.62 84 SER A O 1
ATOM 687 N N . LYS A 1 85 ? 13.884 0.680 9.406 1.00 65.94 85 LYS A N 1
ATOM 688 C CA . LYS A 1 85 ? 14.561 1.220 10.600 1.00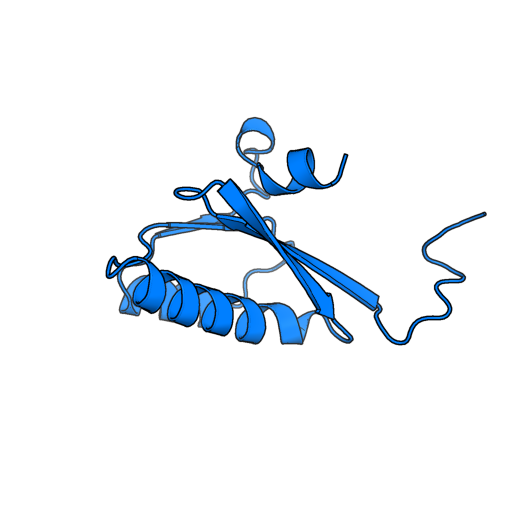 65.94 85 LYS A CA 1
ATOM 689 C C . LYS A 1 85 ? 14.460 0.343 11.859 1.00 65.94 85 LYS A C 1
ATOM 691 O O . LYS A 1 85 ? 14.670 0.841 12.961 1.00 65.94 85 LYS A O 1
ATOM 696 N N . GLY A 1 86 ? 14.185 -0.959 11.714 1.00 54.94 86 GLY A N 1
ATOM 697 C CA . GLY A 1 86 ? 14.308 -1.935 12.813 1.00 54.94 86 GLY A CA 1
ATOM 698 C C . GLY A 1 86 ? 13.039 -2.701 13.203 1.00 54.94 86 GLY A C 1
ATOM 699 O O . GLY A 1 86 ? 12.965 -3.207 14.319 1.00 54.94 86 GLY A O 1
ATOM 700 N N . ALA A 1 87 ? 12.047 -2.824 12.315 1.00 55.53 87 ALA A N 1
ATOM 701 C CA . ALA A 1 87 ? 10.745 -3.422 12.636 1.00 55.53 87 ALA A CA 1
ATOM 702 C C . ALA A 1 87 ? 10.440 -4.733 11.873 1.00 55.53 87 ALA A C 1
ATOM 704 O O . ALA A 1 87 ? 9.312 -4.937 11.419 1.00 55.53 87 ALA A O 1
ATOM 705 N N . SER A 1 88 ? 11.409 -5.652 11.731 1.00 55.09 88 SER A N 1
ATOM 706 C CA . SER A 1 88 ? 11.194 -6.895 10.955 1.00 55.09 88 SER A CA 1
ATOM 707 C C . SER A 1 88 ? 10.119 -7.819 11.548 1.00 55.09 88 SER A C 1
ATOM 709 O O . SER A 1 88 ? 9.410 -8.499 10.811 1.00 55.09 88 SER A O 1
ATOM 711 N N . SER A 1 89 ? 9.896 -7.790 12.869 1.00 54.19 89 SER A N 1
ATOM 712 C CA . SER A 1 89 ? 8.854 -8.597 13.528 1.00 54.19 89 SER A CA 1
ATOM 713 C C . SER A 1 89 ? 7.419 -8.198 13.148 1.00 54.19 89 SER A C 1
ATOM 715 O O . SER A 1 89 ? 6.493 -8.983 13.360 1.00 54.19 89 SER A O 1
ATOM 717 N N . LEU A 1 90 ? 7.228 -7.012 12.557 1.00 56.06 90 LEU A N 1
ATOM 718 C CA . LEU A 1 90 ? 5.939 -6.513 12.067 1.00 56.06 90 LEU A CA 1
ATOM 719 C C . LEU A 1 90 ? 5.729 -6.765 10.567 1.00 56.06 90 LEU A C 1
ATOM 721 O O . LEU A 1 90 ? 4.641 -6.494 10.050 1.00 56.06 90 LEU A O 1
ATOM 725 N N . ASN A 1 91 ? 6.725 -7.305 9.855 1.00 69.12 91 ASN A N 1
ATOM 726 C CA . ASN A 1 91 ? 6.623 -7.508 8.417 1.00 69.12 91 ASN A CA 1
ATOM 727 C C . ASN A 1 91 ? 5.832 -8.786 8.079 1.00 69.12 91 ASN A C 1
ATOM 729 O O . ASN A 1 91 ? 6.371 -9.866 7.837 1.00 69.12 91 ASN A O 1
ATOM 733 N N . LEU A 1 92 ? 4.504 -8.658 8.039 1.00 69.81 92 LEU A N 1
ATOM 734 C CA . LEU A 1 92 ? 3.611 -9.730 7.585 1.00 69.81 92 LEU A CA 1
ATOM 735 C C . LEU A 1 92 ? 3.895 -10.162 6.138 1.00 69.81 92 LEU A C 1
ATOM 737 O O . LEU A 1 92 ? 3.642 -11.317 5.803 1.00 69.81 92 LEU A O 1
ATOM 741 N N . ALA A 1 93 ? 4.413 -9.264 5.292 1.00 72.88 93 ALA A N 1
ATOM 742 C CA . ALA A 1 93 ? 4.738 -9.587 3.907 1.00 72.88 93 ALA A CA 1
ATOM 743 C C . ALA A 1 93 ? 5.953 -10.516 3.811 1.00 72.88 93 ALA A C 1
ATOM 745 O O . ALA A 1 93 ? 5.897 -11.479 3.057 1.00 72.88 93 ALA A O 1
ATOM 746 N N . GLU A 1 94 ? 6.995 -10.314 4.624 1.00 72.88 94 GLU A N 1
ATOM 747 C CA . GLU A 1 94 ? 8.124 -11.256 4.719 1.00 72.88 94 GLU A CA 1
ATOM 748 C C . GLU A 1 94 ? 7.658 -12.660 5.103 1.00 72.88 94 GLU A C 1
ATOM 750 O O . GLU A 1 94 ? 8.031 -13.637 4.458 1.00 72.88 94 GLU A O 1
ATOM 755 N N . ARG A 1 95 ? 6.780 -12.762 6.108 1.00 73.69 95 ARG A N 1
ATOM 756 C CA . ARG A 1 95 ? 6.219 -14.052 6.539 1.00 73.69 95 ARG A CA 1
ATOM 757 C C . ARG A 1 95 ? 5.348 -14.719 5.477 1.00 73.69 95 ARG A C 1
ATOM 759 O O . ARG A 1 95 ? 5.248 -15.936 5.471 1.00 73.69 95 ARG A O 1
ATOM 766 N N . ALA A 1 96 ? 4.701 -13.938 4.616 1.00 73.81 96 ALA A N 1
ATOM 767 C CA . ALA A 1 96 ? 3.867 -14.452 3.534 1.00 73.81 96 ALA A CA 1
ATOM 768 C C . ALA A 1 96 ? 4.677 -14.968 2.328 1.00 73.81 96 ALA A C 1
ATOM 770 O O . ALA A 1 96 ? 4.100 -15.606 1.450 1.00 73.81 96 ALA A O 1
ATOM 771 N N . ILE A 1 97 ? 5.975 -14.652 2.257 1.00 75.62 97 ILE A N 1
ATOM 772 C CA . ILE A 1 97 ? 6.868 -15.017 1.145 1.00 75.62 97 ILE A CA 1
ATOM 773 C C . ILE A 1 97 ? 7.705 -16.274 1.462 1.00 75.62 97 ILE A C 1
ATOM 775 O O . ILE A 1 97 ? 8.245 -16.874 0.533 1.00 75.62 97 ILE A O 1
ATOM 779 N N . GLN A 1 98 ? 7.812 -16.664 2.741 1.00 64.81 98 GLN A N 1
ATOM 780 C CA . GLN A 1 98 ? 8.492 -17.890 3.200 1.00 64.81 98 GLN A CA 1
ATOM 781 C C . GLN A 1 98 ? 7.762 -19.160 2.758 1.00 64.81 98 GLN A C 1
ATOM 783 O O . GLN A 1 98 ? 8.474 -20.117 2.381 1.00 64.81 98 GLN A O 1
#